Protein AF-A0A178WJY1-F1 (afdb_monomer_lite)

Secondary structure (DSSP, 8-state):
---HHHHHHHHHHH-HHHHHHHHHHHHHHHHHHHHHHHHHHHH-----HHHHHHHHHHHHHHHHHHHHHHHHHHS--

Sequence (77 aa):
MADGKNVVKGLAARNRNITLILKLIFPASLYFIWRERNQRLHSATSRPTTSIIKEIKMIVRTRLDPLSRAQRSTLLP

Organism: Arabidopsis thaliana (NCBI:txid3702)

Radius of gyration: 17.1 Å; chains: 1; bounding box: 46×36×35 Å

Structure (mmCIF, N/CA/C/O backbone):
data_AF-A0A178WJY1-F1
#
_entry.id   AF-A0A178WJY1-F1
#
loop_
_atom_site.group_PDB
_atom_site.id
_atom_site.type_symbol
_atom_site.label_atom_id
_atom_site.label_alt_id
_atom_site.label_comp_id
_atom_site.label_asym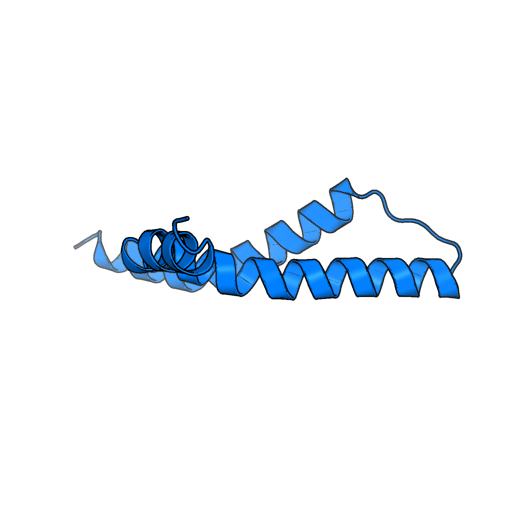_id
_atom_site.label_entity_id
_atom_site.label_seq_id
_atom_site.pdbx_PDB_ins_code
_atom_site.Cartn_x
_atom_site.Cartn_y
_atom_site.Cartn_z
_atom_site.occupancy
_atom_site.B_iso_or_equiv
_atom_site.auth_seq_id
_atom_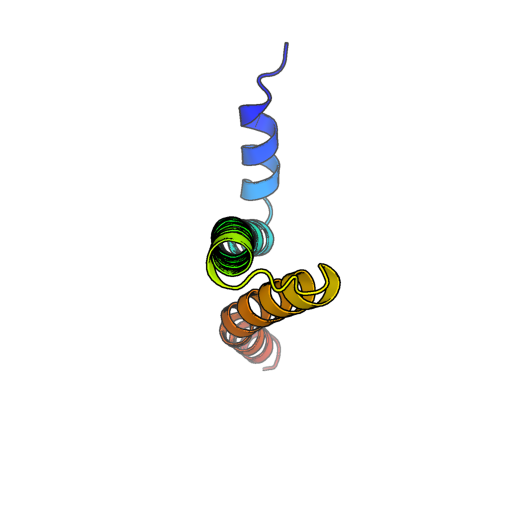site.auth_comp_id
_atom_site.auth_asym_id
_atom_site.auth_atom_id
_atom_site.pdbx_PDB_model_num
ATOM 1 N N . MET A 1 1 ? 17.324 24.966 16.734 1.00 42.66 1 MET A N 1
ATOM 2 C CA . MET A 1 1 ? 17.126 23.698 15.998 1.00 42.66 1 MET A CA 1
ATOM 3 C C . MET A 1 1 ? 15.992 22.911 16.647 1.00 42.66 1 MET A C 1
ATOM 5 O O . MET A 1 1 ? 16.209 22.328 17.699 1.00 42.66 1 MET A O 1
ATOM 9 N N . ALA A 1 2 ? 14.781 22.932 16.084 1.00 47.78 2 ALA A N 1
ATOM 10 C CA . ALA A 1 2 ? 13.704 22.054 16.542 1.00 47.78 2 ALA A CA 1
ATOM 11 C C . ALA A 1 2 ? 13.900 20.659 15.929 1.00 47.78 2 ALA A C 1
ATOM 13 O O . ALA A 1 2 ? 14.015 20.524 14.711 1.00 47.78 2 ALA A O 1
ATOM 14 N N . ASP A 1 3 ? 13.986 19.644 16.785 1.00 47.94 3 ASP A N 1
ATOM 15 C CA . ASP A 1 3 ? 14.166 18.242 16.419 1.00 47.94 3 ASP A CA 1
ATOM 16 C C . ASP A 1 3 ? 12.990 17.760 15.546 1.00 47.94 3 ASP A C 1
ATOM 18 O O . ASP A 1 3 ? 11.836 17.687 15.986 1.00 47.94 3 ASP A O 1
ATOM 22 N N . GLY A 1 4 ? 13.281 17.449 14.279 1.00 55.62 4 GLY A N 1
ATOM 23 C CA . GLY A 1 4 ? 12.291 17.043 13.275 1.00 55.62 4 GLY A CA 1
ATOM 24 C C . GLY A 1 4 ? 11.494 15.782 13.637 1.00 55.62 4 GLY A C 1
ATOM 25 O O . GLY A 1 4 ? 10.453 15.526 13.031 1.00 55.62 4 GLY A O 1
ATOM 26 N N . LYS A 1 5 ? 11.907 15.018 14.660 1.00 52.69 5 LYS A N 1
ATOM 27 C CA . LYS A 1 5 ? 11.163 13.848 15.149 1.00 52.69 5 LYS A CA 1
ATOM 28 C C . LYS A 1 5 ? 9.956 14.242 16.009 1.00 52.69 5 LYS A C 1
ATOM 30 O O . LYS A 1 5 ? 9.053 13.422 16.184 1.00 52.69 5 LYS A O 1
ATOM 35 N N . ASN A 1 6 ? 9.889 15.475 16.523 1.00 47.56 6 ASN A N 1
ATOM 36 C CA . ASN A 1 6 ? 8.779 15.926 17.373 1.00 47.56 6 ASN A CA 1
ATOM 37 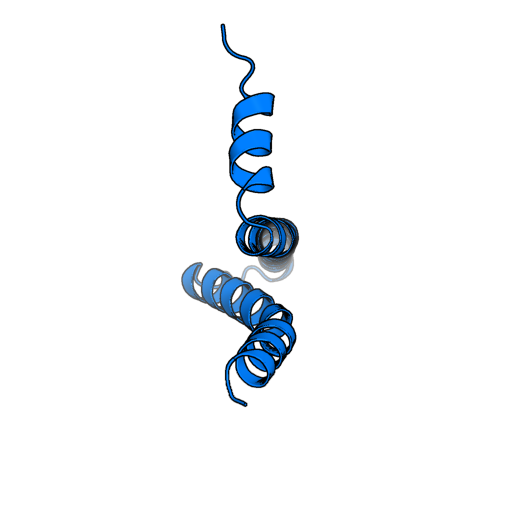C C . ASN A 1 6 ? 7.551 16.392 16.563 1.00 47.56 6 ASN A C 1
ATOM 39 O O . ASN A 1 6 ? 6.409 16.198 16.979 1.00 47.56 6 ASN A O 1
ATOM 43 N N . VAL A 1 7 ? 7.765 16.928 15.357 1.00 55.31 7 VAL A N 1
ATOM 44 C CA . VAL A 1 7 ? 6.687 17.426 14.479 1.00 55.31 7 VAL A CA 1
ATOM 45 C C . VAL A 1 7 ? 5.797 16.284 13.976 1.00 55.31 7 VAL A C 1
ATOM 47 O O . VAL A 1 7 ? 4.569 16.384 14.002 1.00 55.31 7 VAL A O 1
ATOM 50 N N . VAL A 1 8 ? 6.403 15.155 13.594 1.00 53.75 8 VAL A N 1
ATOM 51 C CA . VAL A 1 8 ? 5.660 13.965 13.144 1.00 53.75 8 VAL A CA 1
ATOM 52 C C . VAL A 1 8 ? 4.860 13.313 14.276 1.00 53.75 8 VAL A C 1
ATOM 54 O O . VAL A 1 8 ? 3.772 12.791 14.033 1.00 53.75 8 VAL A O 1
ATOM 57 N N . LYS A 1 9 ? 5.342 13.395 15.526 1.00 52.19 9 LYS A N 1
ATOM 58 C CA . LYS A 1 9 ? 4.599 12.937 16.711 1.00 52.19 9 LYS A CA 1
ATOM 59 C C . LYS A 1 9 ? 3.409 13.851 17.024 1.00 52.19 9 LYS A C 1
ATOM 61 O O . LYS A 1 9 ? 2.330 13.343 17.321 1.00 52.19 9 LYS A O 1
ATOM 66 N N . GLY A 1 10 ? 3.572 15.171 16.902 1.00 46.03 10 GLY A N 1
ATOM 67 C CA . GLY A 1 10 ? 2.522 16.156 17.194 1.00 46.03 10 GLY A CA 1
ATOM 68 C C . GLY A 1 10 ? 1.312 16.089 16.253 1.00 46.03 10 GLY A C 1
ATOM 69 O O . GLY A 1 10 ? 0.173 16.192 16.708 1.00 46.03 10 GLY A O 1
ATOM 70 N N . LEU A 1 11 ? 1.525 15.843 14.954 1.00 50.78 11 LEU A N 1
ATOM 71 C CA . LEU A 1 11 ? 0.424 15.712 13.986 1.00 50.78 11 LEU A CA 1
ATOM 72 C C . LEU A 1 11 ? -0.306 14.358 14.112 1.00 50.78 11 LEU A C 1
ATOM 74 O O . LEU A 1 11 ? -1.530 14.290 13.981 1.00 50.78 11 LEU A O 1
ATOM 78 N N . ALA A 1 12 ? 0.440 13.293 14.427 1.00 49.97 12 ALA A N 1
ATOM 79 C CA . ALA A 1 12 ? -0.079 11.944 14.661 1.00 49.97 12 ALA A CA 1
ATOM 80 C C . ALA A 1 12 ? -0.881 11.822 15.976 1.00 49.97 12 ALA A C 1
ATOM 82 O O . ALA A 1 12 ? -1.818 11.024 16.066 1.00 49.97 12 ALA A O 1
ATOM 83 N N . ALA A 1 13 ? -0.558 12.630 16.989 1.00 50.53 13 ALA A N 1
ATOM 84 C CA . ALA A 1 13 ? -1.286 12.651 18.256 1.00 50.53 13 ALA A CA 1
ATOM 85 C C . ALA A 1 13 ? -2.707 13.236 18.127 1.00 50.53 13 ALA A C 1
ATOM 87 O O . ALA A 1 13 ? -3.602 12.833 18.866 1.00 50.53 13 ALA A O 1
ATOM 88 N N . ARG A 1 14 ? -2.944 14.149 17.171 1.00 58.78 14 ARG A N 1
ATOM 89 C CA . ARG A 1 14 ? -4.216 14.889 17.066 1.00 58.78 14 ARG A CA 1
ATOM 90 C C . ARG A 1 14 ? -5.324 14.130 16.327 1.00 58.78 14 ARG A C 1
ATOM 92 O O . ARG A 1 14 ? -6.494 14.406 16.561 1.00 58.78 14 ARG A O 1
ATOM 99 N N . ASN A 1 15 ? -4.982 13.167 15.463 1.00 78.69 15 ASN A N 1
ATOM 100 C CA . ASN A 1 15 ? -5.954 12.437 14.639 1.00 78.69 15 ASN A CA 1
ATOM 101 C C . ASN A 1 15 ? -5.618 10.942 14.546 1.00 78.69 15 ASN A C 1
ATOM 103 O O . ASN A 1 15 ? -4.837 10.516 13.692 1.00 78.69 15 ASN A O 1
ATOM 107 N N . ARG A 1 16 ? -6.274 10.126 15.382 1.00 82.06 16 ARG A N 1
ATOM 108 C CA . ARG A 1 16 ? -6.113 8.656 15.406 1.00 82.06 16 ARG A CA 1
ATOM 109 C C . ARG A 1 16 ? -6.272 8.022 14.016 1.00 82.06 16 ARG A C 1
ATOM 111 O O . ARG A 1 16 ? -5.496 7.140 13.659 1.00 82.06 16 ARG A O 1
ATOM 118 N N . ASN A 1 17 ? -7.198 8.536 13.207 1.00 83.88 17 ASN A N 1
ATOM 119 C CA . ASN A 1 17 ? -7.450 8.058 11.845 1.00 83.88 17 ASN A CA 1
ATOM 120 C C . ASN A 1 17 ? -6.251 8.281 10.911 1.00 83.88 17 ASN A C 1
ATOM 122 O O . ASN A 1 17 ? -5.872 7.373 10.176 1.00 83.88 17 ASN A O 1
ATOM 126 N N . ILE A 1 18 ? -5.604 9.451 10.973 1.00 88.19 18 ILE A N 1
ATOM 127 C CA . ILE A 1 18 ? -4.419 9.754 10.154 1.00 88.19 18 ILE A CA 1
ATOM 128 C C . ILE A 1 18 ? -3.266 8.828 10.543 1.00 88.19 18 ILE A C 1
ATOM 130 O O . ILE A 1 18 ? -2.616 8.246 9.679 1.00 88.19 18 ILE A O 1
ATOM 134 N N . THR A 1 19 ? -3.057 8.625 11.842 1.00 89.56 19 THR A N 1
ATOM 135 C CA . THR A 1 19 ? -2.020 7.721 12.352 1.00 89.56 19 THR A CA 1
ATOM 136 C C . THR A 1 19 ? -2.231 6.281 11.893 1.00 89.56 19 THR A C 1
ATOM 138 O O . THR A 1 19 ? -1.269 5.616 11.510 1.00 89.56 19 THR A O 1
ATOM 141 N N . LEU A 1 20 ? -3.477 5.798 11.878 1.00 90.38 20 LEU A N 1
ATOM 142 C CA . LEU A 1 20 ? -3.813 4.474 11.349 1.00 90.38 20 LEU A CA 1
ATOM 143 C C . LEU A 1 20 ? -3.551 4.374 9.842 1.00 90.38 20 LEU A C 1
ATOM 145 O O . LEU A 1 20 ? -2.932 3.410 9.396 1.00 90.38 20 LEU A O 1
ATOM 149 N N . ILE A 1 21 ? -3.954 5.384 9.065 1.00 91.81 21 ILE A N 1
ATOM 150 C CA . ILE A 1 21 ? -3.696 5.428 7.619 1.00 91.81 21 ILE A CA 1
ATOM 151 C C . ILE A 1 21 ? -2.187 5.387 7.344 1.00 91.81 21 ILE A C 1
ATOM 153 O O . ILE A 1 21 ? -1.744 4.593 6.517 1.00 91.81 21 ILE A O 1
ATOM 157 N N . LEU A 1 22 ? -1.389 6.183 8.064 1.00 93.44 22 LEU A N 1
ATOM 158 C CA . LEU A 1 22 ? 0.071 6.208 7.920 1.00 93.44 22 LEU A CA 1
ATOM 159 C C . LEU A 1 22 ? 0.710 4.857 8.275 1.00 93.44 22 LEU A C 1
ATOM 161 O O . LEU A 1 22 ? 1.570 4.367 7.542 1.00 93.44 22 LEU A O 1
ATOM 165 N N . LYS A 1 23 ? 0.243 4.220 9.355 1.00 92.00 23 LYS A N 1
ATOM 166 C CA . LYS A 1 23 ? 0.684 2.879 9.771 1.00 92.00 23 LYS A CA 1
ATOM 167 C C . LYS A 1 23 ? 0.349 1.783 8.758 1.00 92.00 23 LYS A C 1
ATOM 169 O O . LYS A 1 23 ? 1.052 0.781 8.726 1.00 92.00 23 LYS A O 1
ATOM 174 N N . LEU A 1 24 ? -0.686 1.960 7.937 1.00 94.25 24 LEU A N 1
ATOM 175 C CA . LEU A 1 24 ? -1.053 1.016 6.878 1.00 94.25 24 LEU A CA 1
ATOM 176 C C . LEU A 1 24 ? -0.324 1.304 5.561 1.00 94.25 24 LEU A C 1
ATOM 178 O O . LEU A 1 24 ? 0.172 0.382 4.915 1.00 94.25 24 LEU A O 1
ATOM 182 N N . ILE A 1 25 ? -0.245 2.573 5.152 1.00 95.88 25 ILE A N 1
ATOM 183 C CA . ILE A 1 25 ? 0.288 2.946 3.837 1.00 95.88 25 ILE A CA 1
ATOM 184 C C . ILE A 1 25 ? 1.803 2.769 3.748 1.00 95.88 25 ILE A C 1
ATOM 186 O O . ILE A 1 25 ? 2.298 2.383 2.691 1.00 95.88 25 ILE A O 1
ATOM 190 N N . PHE A 1 26 ? 2.538 3.006 4.838 1.00 95.81 26 PHE A N 1
ATOM 191 C CA . PHE A 1 26 ? 3.992 2.869 4.859 1.00 95.81 26 PHE A CA 1
ATOM 192 C C . PHE A 1 26 ? 4.463 1.428 4.579 1.00 95.81 26 PHE A C 1
ATOM 194 O O . PHE A 1 26 ? 5.162 1.229 3.580 1.00 95.81 26 PHE A O 1
ATOM 201 N N . PRO A 1 27 ? 4.059 0.404 5.362 1.00 96.31 27 PRO A N 1
ATOM 202 C CA . PRO A 1 27 ? 4.483 -0.970 5.096 1.00 96.31 27 PRO A CA 1
ATOM 203 C C . PRO A 1 27 ? 3.944 -1.499 3.764 1.00 96.31 27 PRO A C 1
ATOM 205 O O . PRO A 1 27 ? 4.657 -2.219 3.069 1.00 96.31 27 PRO A O 1
ATOM 208 N N . ALA A 1 28 ? 2.726 -1.108 3.363 1.00 96.56 28 ALA A N 1
ATOM 209 C CA . ALA A 1 28 ? 2.185 -1.475 2.057 1.00 96.56 28 ALA A CA 1
ATOM 210 C C . ALA A 1 2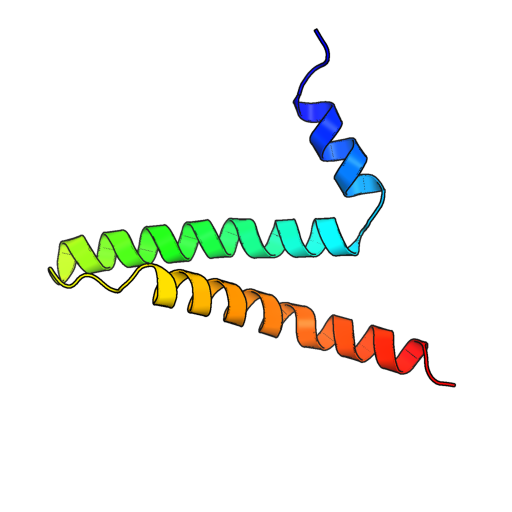8 ? 3.064 -0.928 0.924 1.00 96.56 28 ALA A C 1
ATOM 212 O O . ALA A 1 28 ? 3.472 -1.676 0.041 1.00 96.56 28 ALA A O 1
ATOM 213 N N . SER A 1 29 ? 3.414 0.357 0.971 1.00 97.69 29 SER A N 1
ATOM 214 C CA . SER A 1 29 ? 4.248 0.976 -0.063 1.00 97.69 29 SER A CA 1
ATOM 215 C C . SER A 1 29 ? 5.614 0.303 -0.157 1.00 97.69 29 SER A C 1
ATOM 217 O O . SER A 1 29 ? 6.040 -0.054 -1.253 1.00 97.69 29 SER A O 1
ATOM 219 N N . LEU A 1 30 ? 6.266 0.060 0.985 1.00 97.62 30 LEU A N 1
ATOM 220 C CA . LEU A 1 30 ? 7.573 -0.594 1.020 1.00 97.62 30 LEU A CA 1
ATOM 221 C C . LEU A 1 30 ? 7.522 -1.999 0.406 1.00 97.62 30 LEU A C 1
ATOM 223 O O . LEU A 1 30 ? 8.348 -2.330 -0.444 1.00 97.62 30 LEU A O 1
ATOM 227 N N . TYR A 1 31 ? 6.521 -2.797 0.784 1.00 96.88 31 TYR A N 1
ATOM 228 C CA . TYR A 1 31 ? 6.348 -4.149 0.261 1.00 96.88 31 TYR A CA 1
ATOM 229 C C . TYR A 1 31 ? 6.090 -4.163 -1.250 1.00 96.88 31 TYR A C 1
ATOM 231 O O . TYR A 1 31 ? 6.748 -4.906 -1.976 1.00 96.88 31 TYR A O 1
ATOM 239 N N . PHE A 1 32 ? 5.161 -3.340 -1.746 1.00 96.56 32 PHE A N 1
ATOM 240 C CA . PHE A 1 32 ? 4.799 -3.342 -3.166 1.00 96.56 32 PHE A CA 1
ATOM 241 C C . PHE A 1 32 ? 5.929 -2.816 -4.061 1.00 96.56 32 PHE A C 1
ATOM 243 O O . PHE A 1 32 ? 6.134 -3.353 -5.148 1.00 96.56 32 PHE A O 1
ATOM 250 N N . ILE A 1 33 ? 6.702 -1.827 -3.599 1.00 95.62 33 ILE A N 1
ATOM 251 C CA . ILE A 1 33 ? 7.888 -1.341 -4.320 1.00 95.62 33 ILE A CA 1
ATOM 252 C C . ILE A 1 33 ? 8.969 -2.426 -4.368 1.00 95.62 33 ILE A C 1
ATOM 254 O O . ILE A 1 33 ? 9.527 -2.698 -5.432 1.00 95.62 33 ILE A O 1
ATOM 258 N N . TRP A 1 34 ? 9.249 -3.072 -3.234 1.00 97.00 34 TRP A N 1
ATOM 259 C CA . TRP A 1 34 ? 10.206 -4.177 -3.173 1.00 97.00 34 TRP A CA 1
ATOM 260 C C . TRP A 1 34 ? 9.790 -5.343 -4.081 1.00 97.00 34 TRP A C 1
ATOM 262 O O . TRP A 1 34 ? 10.599 -5.829 -4.873 1.00 97.00 34 TRP A O 1
ATOM 272 N N . ARG A 1 35 ? 8.514 -5.743 -4.026 1.00 95.56 35 ARG A N 1
ATOM 273 C CA . ARG A 1 35 ? 7.947 -6.816 -4.851 1.00 95.56 35 ARG A CA 1
ATOM 274 C C . ARG A 1 35 ? 8.090 -6.509 -6.338 1.00 95.56 35 ARG A C 1
ATOM 276 O O . ARG A 1 35 ? 8.543 -7.372 -7.082 1.00 95.56 35 ARG A O 1
ATOM 283 N N . GLU A 1 36 ? 7.736 -5.298 -6.763 1.00 95.56 36 GLU A N 1
ATOM 284 C CA . GLU A 1 36 ? 7.880 -4.884 -8.161 1.00 95.56 36 GLU A CA 1
ATOM 285 C C . GLU A 1 36 ? 9.344 -4.942 -8.612 1.00 95.56 36 GLU A C 1
ATOM 287 O O . GLU A 1 36 ? 9.635 -5.466 -9.685 1.00 95.56 36 GLU A O 1
ATOM 292 N N . ARG A 1 37 ? 10.280 -4.428 -7.804 1.00 95.19 37 ARG A N 1
ATOM 293 C CA . ARG A 1 37 ? 11.710 -4.460 -8.141 1.00 95.19 37 ARG A CA 1
ATOM 294 C C . ARG A 1 37 ? 12.203 -5.894 -8.333 1.00 95.19 37 ARG A C 1
ATOM 296 O O . ARG A 1 37 ? 12.890 -6.168 -9.315 1.00 95.19 37 ARG A O 1
ATOM 303 N N . ASN A 1 38 ? 11.840 -6.801 -7.430 1.00 95.94 38 ASN A N 1
ATOM 304 C CA . ASN A 1 38 ? 12.219 -8.208 -7.549 1.00 95.94 38 ASN A CA 1
ATOM 305 C C . ASN A 1 38 ? 11.583 -8.860 -8.774 1.00 95.94 38 ASN A C 1
ATOM 307 O O . ASN A 1 38 ? 12.252 -9.587 -9.501 1.00 95.94 38 ASN A O 1
ATOM 311 N N . GLN A 1 39 ? 10.315 -8.560 -9.049 1.00 94.62 39 GLN A N 1
ATOM 312 C CA . GLN A 1 39 ? 9.647 -9.068 -10.238 1.00 94.62 39 GLN A CA 1
ATOM 313 C C . GLN A 1 39 ? 10.334 -8.580 -11.522 1.00 94.62 39 GLN A C 1
ATOM 315 O O . GLN A 1 39 ? 10.555 -9.376 -12.428 1.00 94.62 39 GLN A O 1
ATOM 320 N N . ARG A 1 40 ? 10.744 -7.309 -11.598 1.00 94.25 40 ARG A N 1
ATOM 321 C CA . ARG A 1 40 ? 11.517 -6.791 -12.742 1.00 94.25 40 ARG A CA 1
ATOM 322 C C . ARG A 1 40 ? 12.844 -7.513 -12.913 1.00 94.25 40 ARG A C 1
ATOM 324 O O . ARG A 1 40 ? 13.208 -7.835 -14.037 1.00 94.25 40 ARG A O 1
ATOM 331 N N . LEU A 1 41 ? 13.545 -7.769 -11.810 1.00 94.94 41 LEU A N 1
ATOM 332 C CA . LEU A 1 41 ? 14.840 -8.443 -11.828 1.00 94.94 41 LEU A CA 1
ATOM 333 C C . LEU A 1 41 ? 14.730 -9.887 -12.338 1.00 94.94 41 LEU A C 1
ATOM 335 O O . LEU A 1 41 ? 15.591 -10.323 -13.093 1.00 94.94 41 LEU A O 1
ATOM 339 N N . HIS A 1 42 ? 13.671 -10.610 -11.966 1.00 93.44 42 HIS A N 1
ATOM 340 C CA . HIS A 1 42 ? 13.499 -12.020 -12.335 1.00 93.44 42 HIS A CA 1
ATOM 341 C C . HIS A 1 42 ? 12.706 -12.253 -13.626 1.00 93.44 42 HIS A C 1
ATOM 343 O O . HIS A 1 42 ? 12.871 -13.292 -14.255 1.00 93.44 42 HIS A O 1
ATOM 349 N N . SER A 1 43 ? 11.830 -11.328 -14.015 1.00 91.44 43 SER A N 1
ATOM 350 C CA . SER A 1 43 ? 10.915 -11.513 -15.149 1.00 91.44 43 SER A CA 1
ATOM 351 C C . SER A 1 43 ? 11.177 -10.557 -16.311 1.00 91.44 43 SER A C 1
ATOM 353 O O . SER A 1 43 ? 10.507 -10.678 -17.328 1.00 91.44 43 SER A O 1
ATOM 355 N N . ALA A 1 44 ? 12.085 -9.580 -16.172 1.00 89.19 44 ALA A N 1
ATOM 356 C CA . ALA A 1 44 ? 12.343 -8.503 -17.144 1.00 89.19 44 ALA A CA 1
ATOM 357 C C . ALA A 1 44 ? 11.102 -7.671 -17.554 1.00 89.19 44 ALA A C 1
ATOM 359 O O . ALA A 1 44 ? 11.181 -6.789 -18.407 1.00 89.19 44 ALA A O 1
ATOM 360 N N . THR A 1 45 ? 9.949 -7.897 -16.922 1.00 89.06 45 THR A N 1
ATOM 361 C CA . THR A 1 45 ? 8.698 -7.177 -17.168 1.00 89.06 45 THR A CA 1
ATOM 362 C C . THR A 1 45 ? 8.526 -6.038 -16.175 1.00 89.06 45 THR A C 1
ATOM 364 O O . THR A 1 45 ? 8.663 -6.240 -14.969 1.00 89.06 45 THR A O 1
ATOM 367 N N . SER A 1 46 ? 8.147 -4.862 -16.670 1.00 90.50 46 SER A N 1
ATOM 368 C CA . SER A 1 46 ? 7.890 -3.666 -15.866 1.00 90.50 46 SER A CA 1
ATOM 369 C C . SER A 1 46 ? 6.404 -3.330 -15.864 1.00 90.50 46 SER A C 1
ATOM 371 O O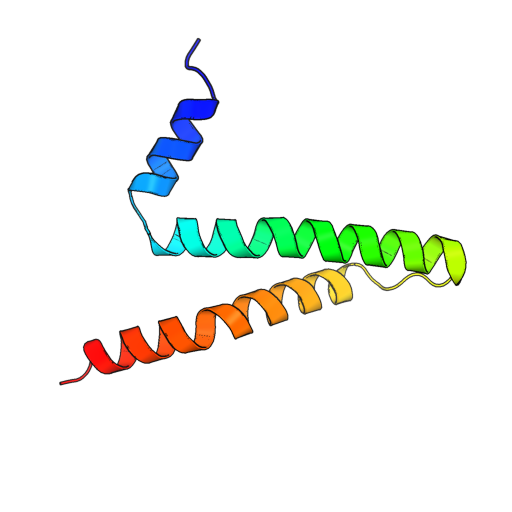 . SER A 1 46 ? 5.836 -3.033 -16.915 1.00 90.50 46 SER A O 1
ATOM 373 N N . ARG A 1 47 ? 5.780 -3.296 -14.683 1.00 91.88 47 ARG A N 1
ATOM 374 C CA . ARG A 1 47 ? 4.411 -2.790 -14.545 1.00 91.88 47 ARG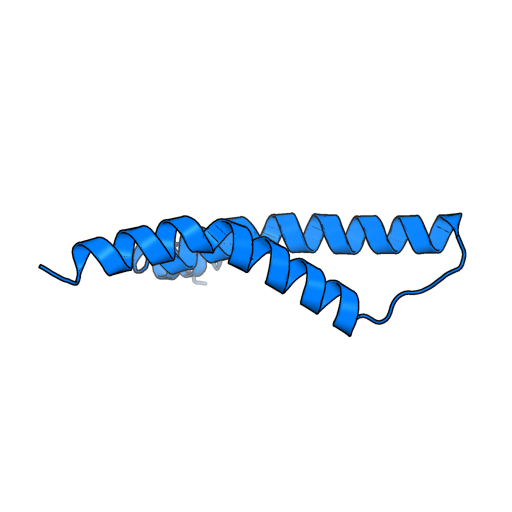 A CA 1
ATOM 375 C C . ARG A 1 47 ? 4.407 -1.260 -14.507 1.00 91.88 47 ARG A C 1
ATOM 377 O O . ARG A 1 47 ? 5.351 -0.648 -14.004 1.00 91.88 47 ARG A O 1
ATOM 384 N N . PRO A 1 48 ? 3.347 -0.604 -15.003 1.00 95.00 48 PRO A N 1
ATOM 385 C CA . PRO A 1 48 ? 3.228 0.840 -14.882 1.00 95.00 48 PRO A CA 1
ATOM 386 C C . PRO A 1 48 ? 3.078 1.245 -13.410 1.00 95.00 48 PRO A C 1
ATOM 388 O O . PRO A 1 48 ? 2.316 0.637 -12.654 1.00 95.00 48 PRO A O 1
ATOM 391 N N . THR A 1 49 ? 3.765 2.317 -13.010 1.00 94.06 49 THR A N 1
ATOM 392 C CA . THR A 1 49 ? 3.756 2.847 -11.635 1.00 94.06 49 THR A CA 1
ATOM 393 C C . THR A 1 49 ? 2.341 3.141 -11.136 1.00 94.06 49 THR A C 1
ATOM 395 O O . THR A 1 49 ? 2.018 2.923 -9.969 1.00 94.06 49 THR A O 1
ATOM 398 N N . THR A 1 50 ? 1.458 3.581 -12.034 1.00 96.31 50 THR A N 1
ATOM 399 C CA . THR A 1 50 ? 0.045 3.848 -11.744 1.00 96.31 50 THR A CA 1
ATOM 400 C C . THR A 1 50 ? -0.701 2.606 -11.255 1.00 96.31 50 THR A C 1
ATOM 402 O O . THR A 1 50 ? -1.517 2.721 -10.339 1.00 96.31 50 THR A O 1
ATOM 405 N N . SER A 1 51 ? -0.392 1.421 -11.789 1.00 95.75 51 SER A N 1
ATOM 406 C CA . SER A 1 51 ? -0.983 0.160 -11.330 1.00 95.75 51 SER A CA 1
ATOM 407 C C . SER A 1 51 ? -0.518 -0.204 -9.925 1.00 95.75 51 SER A C 1
ATOM 409 O O . SER A 1 51 ? -1.348 -0.580 -9.104 1.00 95.75 51 SER A O 1
ATOM 411 N N . ILE A 1 52 ? 0.765 -0.006 -9.610 1.00 95.88 52 ILE A N 1
ATOM 412 C CA . ILE A 1 52 ? 1.319 -0.257 -8.267 1.00 95.88 52 ILE A CA 1
ATOM 413 C C . ILE A 1 52 ? 0.662 0.679 -7.246 1.00 95.88 52 ILE A C 1
ATOM 415 O O . ILE A 1 52 ? 0.188 0.244 -6.197 1.00 95.88 52 ILE A O 1
ATOM 419 N N . ILE A 1 53 ? 0.544 1.970 -7.581 1.00 96.31 53 ILE A N 1
ATOM 420 C CA . ILE A 1 53 ? -0.147 2.960 -6.743 1.00 96.31 53 ILE A CA 1
ATOM 421 C C . ILE A 1 53 ? -1.618 2.571 -6.545 1.00 96.31 53 ILE A C 1
ATOM 423 O O . ILE A 1 53 ? -2.148 2.714 -5.441 1.00 96.31 53 ILE A O 1
ATOM 427 N N . LYS A 1 54 ? -2.296 2.088 -7.593 1.00 97.19 54 LYS A N 1
ATOM 428 C CA . LYS A 1 54 ? -3.689 1.625 -7.508 1.00 97.19 54 LYS A CA 1
ATOM 429 C C . LYS A 1 54 ? -3.820 0.417 -6.576 1.00 97.19 54 LYS A C 1
ATOM 431 O O . LYS A 1 54 ? -4.741 0.403 -5.764 1.00 97.19 54 LYS A O 1
ATOM 436 N N . GLU A 1 55 ? -2.892 -0.534 -6.642 1.00 96.19 55 GLU A N 1
ATOM 437 C CA . GLU A 1 55 ? -2.833 -1.716 -5.769 1.00 96.19 55 GLU A CA 1
ATOM 438 C C . GLU A 1 55 ? -2.640 -1.315 -4.296 1.00 96.19 55 GLU A C 1
ATOM 440 O O . GLU A 1 55 ? -3.424 -1.715 -3.434 1.00 96.19 55 GLU A O 1
ATOM 445 N N . ILE A 1 56 ? -1.680 -0.426 -4.011 1.00 96.88 56 ILE A N 1
ATOM 446 C CA . ILE A 1 56 ? -1.443 0.112 -2.659 1.00 96.88 56 ILE A CA 1
ATOM 447 C C . ILE A 1 56 ? -2.687 0.855 -2.144 1.00 96.88 56 ILE A C 1
ATOM 449 O O . ILE A 1 56 ? -3.123 0.676 -1.008 1.00 96.88 56 ILE A O 1
ATOM 453 N N . LYS A 1 57 ? -3.313 1.684 -2.982 1.00 96.38 57 LYS A N 1
ATOM 454 C CA . LYS A 1 57 ? -4.545 2.392 -2.613 1.00 96.38 57 LYS A CA 1
ATOM 455 C C . LYS A 1 57 ? -5.699 1.430 -2.327 1.00 96.38 57 LYS A C 1
ATOM 457 O O . LYS A 1 57 ? -6.499 1.700 -1.434 1.00 96.38 57 LYS A O 1
ATOM 462 N N . MET A 1 58 ? -5.809 0.343 -3.088 1.00 97.00 58 MET A N 1
ATOM 463 C CA . MET A 1 58 ? -6.838 -0.674 -2.896 1.00 97.00 58 MET A CA 1
ATOM 464 C C . MET A 1 58 ? -6.628 -1.411 -1.572 1.00 97.00 58 MET A C 1
ATOM 466 O O . MET A 1 58 ? -7.547 -1.430 -0.761 1.00 97.00 58 MET A O 1
ATOM 470 N N . ILE A 1 59 ? -5.419 -1.920 -1.301 1.00 96.00 59 ILE A N 1
ATOM 471 C CA . ILE A 1 59 ? -5.146 -2.676 -0.069 1.00 96.00 59 ILE A CA 1
ATOM 472 C C . ILE A 1 59 ? -5.400 -1.823 1.180 1.00 96.00 59 ILE A C 1
ATOM 474 O O . ILE A 1 59 ? -6.020 -2.291 2.134 1.00 96.00 59 ILE A O 1
ATOM 478 N N . VAL A 1 60 ? -4.993 -0.547 1.161 1.00 95.50 60 VAL A N 1
ATOM 479 C CA . VAL A 1 60 ? -5.211 0.372 2.286 1.00 95.50 60 VAL A CA 1
ATOM 480 C C . VAL A 1 60 ? -6.705 0.627 2.496 1.00 95.50 60 VAL A C 1
ATOM 482 O O . VAL A 1 60 ? -7.175 0.551 3.629 1.00 95.50 60 VAL A O 1
ATOM 485 N N . ARG A 1 61 ? -7.478 0.862 1.426 1.00 94.69 61 ARG A N 1
ATOM 486 C CA . ARG A 1 61 ? -8.936 1.050 1.530 1.00 94.69 61 ARG A CA 1
ATOM 487 C C . ARG A 1 61 ? -9.645 -0.192 2.052 1.00 94.69 61 ARG A C 1
ATOM 489 O O . ARG A 1 61 ? -10.463 -0.063 2.952 1.00 94.69 61 ARG A O 1
ATOM 496 N N . THR A 1 62 ? -9.294 -1.375 1.556 1.00 94.94 62 THR A N 1
ATOM 497 C CA . THR A 1 62 ? -9.873 -2.641 2.027 1.00 94.94 62 THR A CA 1
ATOM 498 C C . THR A 1 62 ? -9.631 -2.846 3.523 1.00 94.94 62 THR A C 1
ATOM 500 O O . THR A 1 62 ? -10.521 -3.298 4.234 1.00 94.94 62 THR A O 1
ATOM 503 N N . ARG A 1 63 ? -8.453 -2.465 4.036 1.00 92.69 63 ARG A N 1
ATOM 504 C CA . ARG A 1 63 ? -8.148 -2.547 5.476 1.00 92.69 63 ARG A CA 1
ATOM 505 C C . ARG A 1 63 ? -8.886 -1.499 6.318 1.00 92.69 63 ARG A C 1
ATOM 507 O O . ARG A 1 63 ? -9.134 -1.748 7.492 1.00 92.69 63 ARG A O 1
ATOM 514 N N . LEU A 1 64 ? -9.239 -0.352 5.738 1.00 92.88 64 LEU A N 1
ATOM 515 C CA . LEU A 1 64 ? -9.971 0.729 6.413 1.00 92.88 64 LEU A CA 1
ATOM 516 C C . LEU A 1 64 ? -11.500 0.605 6.304 1.00 92.88 64 LEU A C 1
ATOM 518 O O . LEU A 1 64 ? -12.211 1.267 7.064 1.00 92.88 64 LEU A O 1
ATOM 522 N N . ASP A 1 65 ? -12.018 -0.209 5.382 1.00 91.81 65 ASP A N 1
ATOM 523 C CA . ASP A 1 65 ? -13.458 -0.366 5.138 1.00 91.81 65 ASP A CA 1
ATOM 524 C C . ASP A 1 65 ? -14.243 -0.805 6.393 1.00 91.81 65 ASP A C 1
ATOM 526 O O . ASP A 1 65 ? -15.207 -0.113 6.735 1.00 91.81 65 ASP A O 1
ATOM 530 N N . PRO A 1 66 ? -13.814 -1.821 7.175 1.00 89.69 66 PRO A N 1
ATOM 531 C CA . PRO A 1 66 ? -14.535 -2.221 8.387 1.00 89.69 66 PRO A CA 1
ATOM 532 C C . PRO A 1 66 ? -14.638 -1.097 9.425 1.00 89.69 66 PRO A C 1
ATOM 534 O O . PRO A 1 66 ? -15.693 -0.889 10.020 1.00 89.69 66 PRO A O 1
ATOM 537 N N . LEU A 1 67 ? -13.562 -0.321 9.599 1.00 86.94 67 LEU A N 1
ATOM 538 C CA . LEU A 1 67 ? -13.531 0.822 10.518 1.00 86.94 67 LEU A CA 1
ATOM 539 C C . LEU A 1 67 ? -14.463 1.942 10.044 1.00 86.94 67 LEU A C 1
ATOM 541 O O . LEU A 1 67 ? -15.176 2.549 10.840 1.00 86.94 67 LEU A O 1
ATOM 545 N N . SER A 1 68 ? -14.493 2.183 8.733 1.00 85.69 68 SER A N 1
ATOM 546 C CA . SER A 1 68 ? -15.361 3.188 8.115 1.00 85.69 68 SER A CA 1
ATOM 547 C C . SER A 1 68 ? -16.842 2.819 8.251 1.00 85.69 68 SER A C 1
ATOM 549 O O . SER A 1 68 ? -17.680 3.696 8.460 1.00 85.69 68 SER A O 1
ATOM 551 N N . ARG A 1 69 ? -17.177 1.525 8.151 1.00 86.75 69 ARG A N 1
ATOM 552 C CA . ARG A 1 69 ? -18.537 1.009 8.373 1.00 86.75 69 ARG A CA 1
ATOM 553 C C . ARG A 1 69 ? -18.956 1.125 9.835 1.00 86.75 69 ARG A C 1
ATOM 555 O O . ARG A 1 69 ? -20.033 1.652 10.087 1.00 86.75 69 ARG A O 1
ATOM 562 N N . ALA A 1 70 ? -18.092 0.721 10.767 1.00 84.12 70 ALA A N 1
ATOM 563 C CA . ALA A 1 70 ? -18.354 0.822 12.203 1.00 84.12 70 ALA A CA 1
ATOM 564 C C . ALA A 1 70 ? -18.574 2.278 12.654 1.00 84.12 70 ALA A C 1
ATOM 566 O O . ALA A 1 70 ? -19.492 2.567 13.416 1.00 84.12 70 ALA A O 1
ATOM 567 N N . GLN A 1 71 ? -17.782 3.219 12.126 1.00 82.69 71 GLN A N 1
ATOM 568 C CA . GLN A 1 71 ? -17.976 4.645 12.402 1.00 82.69 71 GLN A CA 1
ATOM 569 C C . GLN A 1 71 ? -19.313 5.162 11.843 1.00 82.69 71 GLN A C 1
ATOM 571 O O . GLN A 1 71 ? -19.954 6.020 12.447 1.00 82.69 71 GLN A O 1
ATOM 576 N N . ARG A 1 72 ? -19.756 4.652 10.688 1.00 78.25 72 ARG A N 1
ATOM 577 C CA . ARG A 1 72 ? -21.037 5.043 10.087 1.00 78.25 72 ARG A CA 1
ATOM 578 C C . ARG A 1 72 ? -22.230 4.500 10.875 1.00 78.25 72 ARG A C 1
ATOM 580 O O . ARG A 1 72 ? -23.187 5.240 11.055 1.00 78.25 72 ARG A O 1
ATOM 587 N N . SER A 1 73 ? -22.159 3.266 11.380 1.00 74.44 73 SER A N 1
ATOM 588 C CA . SER A 1 73 ? -23.211 2.702 12.240 1.00 74.44 73 SER A CA 1
ATOM 589 C C . SER A 1 73 ? -23.334 3.420 13.582 1.00 74.44 73 SER A C 1
ATOM 591 O O . SER A 1 73 ? -24.424 3.496 14.115 1.00 74.44 73 SER A O 1
ATOM 593 N N . THR A 1 74 ? -22.251 3.986 14.125 1.00 70.00 74 THR A N 1
ATOM 594 C CA . THR A 1 74 ? -22.329 4.792 15.360 1.00 70.00 74 THR A CA 1
ATOM 595 C C . THR A 1 74 ? -22.898 6.197 15.153 1.00 70.00 74 THR A C 1
ATOM 597 O O . THR A 1 74 ? -23.254 6.852 16.124 1.00 70.00 74 THR A O 1
ATOM 600 N N . LEU A 1 75 ? -22.923 6.694 13.912 1.00 65.12 75 LEU A N 1
ATOM 601 C CA . LEU A 1 75 ? -23.372 8.053 13.580 1.00 65.12 75 LEU A CA 1
ATOM 602 C C . LEU A 1 75 ? -24.830 8.113 13.100 1.00 65.12 75 LEU A C 1
ATOM 604 O O . LEU A 1 75 ? -25.333 9.206 12.852 1.00 65.12 75 LEU A O 1
ATOM 608 N N . LEU A 1 76 ? -25.497 6.966 12.964 1.00 59.75 76 LEU A N 1
ATOM 609 C CA . LEU A 1 76 ? -26.926 6.864 12.680 1.00 59.75 76 LEU A CA 1
ATOM 610 C C . LEU A 1 76 ? -27.594 6.182 13.890 1.00 59.75 76 LEU A C 1
ATOM 612 O O . LEU A 1 76 ? -27.208 5.049 14.179 1.00 59.75 76 LEU A O 1
ATOM 616 N N . PRO A 1 77 ? -28.500 6.864 14.622 1.00 55.41 77 PRO A N 1
ATOM 617 C CA . PRO A 1 77 ? -29.274 6.261 15.708 1.00 55.41 77 PRO A CA 1
ATOM 618 C C . PRO A 1 77 ? -30.290 5.230 15.204 1.00 55.41 77 PRO A C 1
ATOM 620 O O . PRO A 1 77 ? -30.742 5.356 14.040 1.00 55.41 77 PRO A O 1
#

pLDDT: mean 83.22, std 17.39, range [42.66, 97.69]

Foldseek 3Di:
DPDPVVVVVVVCVPDVVVVLLCVLLVVLLVVLVVVQVVCCVVPVDHDDPVVSVVVSVVVSCVVCVVVVVVVVVVVPD